Protein AF-A0A523SRE3-F1 (afdb_monomer_lite)

Foldseek 3Di:
DKDWAWADEPPWIWIKIFDADPVRDTAKIWIHTPPLQDFDWIFIDGPHQPPDPDPDGATWTWTQDNVRDIDIDHFPDKDKDKDAAAKWKKFKDQQKDKDKDFPDHPKYWYWAPDDNRDRMTMIHIHGTGMMIMTIHDPMDMDTD

Secondary structure (DSSP, 8-state):
-EEEEEEEETTEEEEEEEEE-TT--EEEEEEEESSTTS-----EEES-GGGS--SS-SSEEEEE-TTS-EEEEE-SEEEEEEE-SEEEEEEE-TT--EEEEESSTT-EEEEES--SS-SEEEEEESSSEEEEEEE-SS--EEE-

Structure (mmCIF, N/CA/C/O backbone):
data_AF-A0A523SRE3-F1
#
_entry.id   AF-A0A523SRE3-F1
#
loop_
_atom_site.group_PDB
_atom_site.id
_atom_site.type_symbol
_atom_site.label_atom_id
_atom_site.label_alt_id
_atom_site.label_comp_id
_atom_site.label_asym_id
_atom_site.label_entity_id
_atom_site.label_seq_id
_atom_site.pdbx_PDB_ins_code
_atom_site.Cartn_x
_atom_site.Cartn_y
_atom_site.Cartn_z
_atom_site.occupancy
_atom_site.B_iso_or_equiv
_atom_site.auth_seq_id
_atom_site.auth_comp_id
_atom_site.auth_asym_id
_atom_site.auth_atom_id
_atom_site.pdbx_PDB_model_num
ATOM 1 N N . MET A 1 1 ? -2.458 8.918 20.712 1.00 70.44 1 MET A N 1
ATOM 2 C CA . MET A 1 1 ? -2.070 7.527 21.073 1.00 70.44 1 MET A CA 1
ATOM 3 C C . MET A 1 1 ? -1.458 6.850 19.848 1.00 70.44 1 MET A C 1
ATOM 5 O O . MET A 1 1 ? -1.836 7.224 18.746 1.00 70.44 1 MET A O 1
ATOM 9 N N . LYS A 1 2 ? -0.519 5.903 19.998 1.00 74.06 2 LYS A N 1
ATOM 10 C CA . LYS A 1 2 ? -0.001 5.109 18.865 1.00 74.06 2 LYS A CA 1
ATOM 11 C C . LYS A 1 2 ? -0.552 3.685 18.935 1.00 74.06 2 LYS A C 1
ATOM 13 O O . LYS A 1 2 ? -0.487 3.086 20.004 1.00 74.06 2 LYS A O 1
ATOM 18 N N . LYS A 1 3 ? -1.067 3.172 17.819 1.00 81.44 3 LYS A N 1
ATOM 19 C CA . LYS A 1 3 ? -1.447 1.768 17.629 1.00 81.44 3 LYS A CA 1
ATOM 20 C C . LYS A 1 3 ? -0.461 1.104 16.674 1.00 81.44 3 LYS A C 1
ATOM 22 O O . LYS A 1 3 ? 0.107 1.769 15.806 1.00 81.44 3 LYS A O 1
ATOM 27 N N . LYS A 1 4 ? -0.236 -0.191 16.871 1.00 85.00 4 LYS A N 1
ATOM 28 C CA . LYS A 1 4 ? 0.613 -1.007 16.008 1.00 85.00 4 LYS A CA 1
ATOM 29 C C . LYS A 1 4 ? -0.034 -2.360 15.771 1.00 85.00 4 LYS A C 1
ATOM 31 O O . LYS A 1 4 ? -0.515 -2.954 16.730 1.00 85.00 4 LYS A O 1
ATOM 36 N N . TRP A 1 5 ? 0.008 -2.840 14.537 1.00 87.50 5 TRP A N 1
ATOM 37 C CA . TRP A 1 5 ? -0.383 -4.204 14.188 1.00 87.50 5 TRP A CA 1
ATOM 38 C C . TRP A 1 5 ? 0.473 -4.722 13.039 1.00 87.50 5 TRP A C 1
ATOM 40 O O . TRP A 1 5 ? 1.195 -3.965 12.391 1.00 87.50 5 TRP A O 1
ATOM 50 N N . HIS A 1 6 ? 0.396 -6.025 12.794 1.00 85.12 6 HIS A N 1
ATOM 51 C CA . HIS A 1 6 ? 1.026 -6.634 11.633 1.00 85.12 6 HIS A CA 1
ATOM 52 C C . HIS A 1 6 ? -0.032 -6.948 10.586 1.00 85.12 6 HIS A C 1
ATOM 54 O O . HIS A 1 6 ? -1.097 -7.469 10.908 1.00 85.12 6 HIS A O 1
ATOM 60 N N . SER A 1 7 ? 0.285 -6.635 9.337 1.00 79.94 7 SER A N 1
ATOM 61 C CA . SER A 1 7 ? -0.471 -7.082 8.170 1.00 79.94 7 SER A CA 1
ATOM 62 C C . SER A 1 7 ? 0.418 -7.964 7.308 1.00 79.94 7 SER A C 1
ATOM 64 O O . SER A 1 7 ? 1.648 -7.858 7.354 1.00 79.94 7 SER A O 1
ATOM 66 N N . VAL A 1 8 ? -0.200 -8.848 6.535 1.00 75.44 8 VAL A N 1
ATOM 67 C CA . VAL A 1 8 ? 0.504 -9.700 5.581 1.00 75.44 8 VAL A CA 1
ATOM 68 C C . VAL A 1 8 ? 0.096 -9.269 4.182 1.00 75.44 8 VAL A C 1
ATOM 70 O O . VAL A 1 8 ? -1.092 -9.146 3.893 1.00 75.44 8 VAL A O 1
ATOM 73 N N . ILE A 1 9 ? 1.091 -9.002 3.338 1.00 73.88 9 ILE A N 1
ATOM 74 C CA . ILE A 1 9 ? 0.891 -8.744 1.914 1.00 73.88 9 ILE A CA 1
ATOM 75 C C . ILE A 1 9 ? 1.637 -9.823 1.153 1.00 73.88 9 ILE A C 1
ATOM 77 O O . ILE A 1 9 ? 2.872 -9.847 1.158 1.00 73.88 9 ILE A O 1
ATOM 81 N N . ASN A 1 10 ? 0.888 -10.721 0.514 1.00 76.19 10 ASN A N 1
ATOM 82 C CA . ASN A 1 10 ? 1.441 -11.944 -0.064 1.00 76.19 10 ASN A CA 1
ATOM 83 C C . ASN A 1 10 ? 2.274 -12.719 0.989 1.00 76.19 10 ASN A C 1
ATOM 85 O O . ASN A 1 10 ? 1.741 -13.117 2.021 1.00 76.19 10 ASN A O 1
ATOM 89 N N . THR A 1 11 ? 3.584 -12.899 0.796 1.00 73.56 11 THR A N 1
ATOM 90 C CA . THR A 1 11 ? 4.470 -13.563 1.770 1.00 73.56 11 THR A CA 1
ATOM 91 C C . THR A 1 11 ? 5.175 -12.598 2.727 1.00 73.56 11 THR A C 1
ATOM 93 O O . THR A 1 11 ? 5.909 -13.037 3.613 1.00 73.56 11 THR A O 1
ATOM 96 N N . GLU A 1 12 ? 5.014 -11.286 2.545 1.00 76.31 12 GLU A N 1
ATOM 97 C CA . GLU A 1 12 ? 5.729 -10.269 3.317 1.00 76.31 12 GLU A CA 1
ATOM 98 C C . GLU A 1 12 ? 4.927 -9.830 4.544 1.00 76.31 12 GLU A C 1
ATOM 100 O O . GLU A 1 12 ? 3.731 -9.543 4.468 1.00 76.31 12 GLU A O 1
ATOM 105 N N . LYS A 1 13 ? 5.608 -9.725 5.690 1.00 80.00 13 LYS A N 1
ATOM 106 C CA . LYS A 1 13 ? 5.037 -9.136 6.907 1.00 80.00 13 LYS A CA 1
ATOM 107 C C . LYS A 1 13 ? 5.337 -7.644 6.960 1.00 80.00 13 LYS A C 1
ATOM 109 O O . LYS A 1 13 ? 6.497 -7.236 6.862 1.00 80.00 13 LYS A O 1
ATOM 114 N N . ILE A 1 14 ? 4.297 -6.856 7.198 1.00 80.25 14 ILE A N 1
ATOM 115 C CA . ILE A 1 14 ? 4.339 -5.397 7.287 1.00 80.25 14 ILE A CA 1
ATOM 116 C C . ILE A 1 14 ? 3.937 -4.977 8.705 1.00 80.25 14 ILE A C 1
ATOM 118 O O . ILE A 1 14 ? 2.874 -5.367 9.185 1.00 80.25 14 ILE A O 1
ATOM 122 N N . GLU A 1 15 ? 4.769 -4.185 9.385 1.00 84.31 15 GLU A N 1
ATOM 123 C CA . GLU A 1 15 ? 4.369 -3.452 10.590 1.00 84.31 15 GLU A CA 1
ATOM 124 C C . GLU A 1 15 ? 3.585 -2.212 10.161 1.00 84.31 15 GLU A C 1
ATOM 126 O O . GLU A 1 15 ? 4.067 -1.376 9.394 1.00 84.31 15 GLU A O 1
ATOM 131 N N . VAL A 1 16 ? 2.376 -2.081 10.685 1.00 80.81 16 VAL A N 1
ATOM 132 C CA . VAL A 1 16 ? 1.535 -0.911 10.495 1.00 80.81 16 VAL A CA 1
ATOM 133 C C . VAL A 1 16 ? 1.562 -0.091 11.769 1.00 80.81 16 VAL A C 1
ATOM 135 O O . VAL A 1 16 ? 1.245 -0.590 12.848 1.00 80.81 16 VAL A O 1
ATOM 138 N N . VAL A 1 17 ? 1.955 1.173 11.654 1.00 81.12 17 VAL A N 1
ATOM 139 C CA . VAL A 1 17 ? 2.001 2.119 12.766 1.00 81.12 17 VAL A CA 1
ATOM 140 C C . VAL A 1 17 ? 0.983 3.210 12.508 1.00 81.12 17 VAL A C 1
ATOM 142 O O . VAL A 1 17 ? 1.129 3.997 11.580 1.00 81.12 17 VAL A O 1
ATOM 145 N N . GLU A 1 18 ? -0.029 3.290 13.359 1.00 78.50 18 GLU A N 1
ATOM 146 C CA . GLU A 1 18 ? -1.077 4.300 13.278 1.00 78.50 18 GLU A CA 1
ATOM 147 C C . GLU A 1 18 ? -0.951 5.283 14.438 1.00 78.50 18 GLU A C 1
ATOM 149 O O . GLU A 1 18 ? -0.763 4.908 15.600 1.00 78.50 18 GLU A O 1
ATOM 154 N N . CYS A 1 19 ? -1.080 6.569 14.133 1.00 77.81 19 CYS A N 1
ATOM 155 C CA . CYS A 1 19 ? -1.153 7.611 15.141 1.00 77.81 19 CYS A CA 1
ATOM 156 C C . CYS A 1 19 ? -2.542 8.226 15.172 1.00 77.81 19 CYS A C 1
ATOM 158 O O . CYS A 1 19 ? -3.056 8.703 14.158 1.00 77.81 19 CYS A O 1
ATOM 160 N N . LEU A 1 20 ? -3.090 8.269 16.381 1.00 76.44 20 LEU A N 1
ATOM 161 C CA . LEU A 1 20 ? -4.403 8.807 16.682 1.00 76.44 20 LEU A CA 1
ATOM 162 C C . LEU A 1 20 ? -4.281 10.103 17.480 1.00 76.44 20 LEU A C 1
ATOM 164 O O . LEU A 1 20 ? -3.412 10.209 18.361 1.00 76.44 20 LEU A O 1
ATOM 168 N N . ASP A 1 21 ? -5.165 11.060 17.208 1.00 75.25 21 ASP A N 1
ATOM 169 C CA . ASP A 1 21 ? -5.295 12.262 18.027 1.00 75.25 21 ASP A CA 1
ATOM 170 C C . ASP A 1 21 ? -6.014 11.980 19.362 1.00 75.25 21 ASP A C 1
ATOM 172 O O . ASP A 1 21 ? -6.279 10.830 19.723 1.00 75.25 21 ASP A O 1
ATOM 176 N N . SER A 1 22 ? -6.273 13.027 20.149 1.00 76.75 22 SER A N 1
ATOM 177 C CA . SER A 1 22 ? -6.954 12.911 21.446 1.00 76.75 22 SER A CA 1
ATOM 178 C C . SER A 1 22 ? -8.410 12.450 21.333 1.00 76.75 22 SER A C 1
ATOM 180 O O . SER A 1 22 ? -8.946 11.923 22.300 1.00 76.75 22 SER A O 1
ATOM 182 N N . GLY A 1 23 ? -9.039 12.627 20.168 1.00 79.50 23 GLY A N 1
ATOM 183 C CA . GLY A 1 23 ? -10.380 12.135 19.857 1.00 79.50 23 GLY A CA 1
ATOM 184 C C . GLY A 1 23 ? -10.383 10.729 19.258 1.00 79.50 23 GLY A C 1
ATOM 185 O O . GLY A 1 23 ? -11.421 10.278 18.788 1.00 79.50 23 GLY A O 1
ATOM 186 N N . SER A 1 24 ? -9.238 10.035 19.255 1.00 73.81 24 SER A N 1
ATOM 187 C CA . SER A 1 24 ? -9.043 8.743 18.586 1.00 73.81 24 SER A CA 1
ATOM 188 C C . SER A 1 24 ? -9.244 8.777 17.064 1.00 73.81 24 SER A C 1
ATOM 190 O O . SER A 1 24 ? -9.438 7.727 16.455 1.00 73.81 24 SER A O 1
ATOM 192 N N . GLN A 1 25 ? -9.156 9.953 16.436 1.00 73.81 25 GLN A N 1
ATOM 193 C CA . GLN A 1 25 ? -9.218 10.085 14.980 1.00 73.81 25 GLN A CA 1
ATOM 194 C C . GLN A 1 25 ? -7.855 9.764 14.362 1.00 73.81 25 GLN A C 1
ATOM 196 O O . GLN A 1 25 ? -6.810 10.101 14.931 1.00 73.81 25 GLN A O 1
ATOM 201 N N . ARG A 1 26 ? -7.861 9.116 13.192 1.00 73.12 26 ARG A N 1
ATOM 202 C CA . ARG A 1 26 ? -6.645 8.760 12.450 1.00 73.12 26 ARG A CA 1
ATOM 203 C C . ARG A 1 26 ? -5.958 10.023 11.943 1.00 73.12 26 ARG A C 1
ATOM 205 O O . ARG A 1 26 ? -6.555 10.822 11.241 1.00 73.12 26 ARG A O 1
ATOM 212 N N . VAL A 1 27 ? -4.683 10.192 12.283 1.00 68.19 27 VAL A N 1
ATOM 213 C CA . VAL A 1 27 ? -3.876 11.336 11.826 1.00 68.19 27 VAL A CA 1
ATOM 214 C C . VAL A 1 27 ? -2.914 10.905 10.728 1.00 68.19 27 VAL A C 1
ATOM 216 O O . VAL A 1 27 ? -2.779 11.590 9.713 1.00 68.19 27 VAL A O 1
ATOM 219 N N . TRP A 1 28 ? -2.243 9.769 10.942 1.00 73.56 28 TRP A N 1
ATOM 220 C CA . TRP A 1 28 ? -1.368 9.149 9.956 1.00 73.56 28 TRP A CA 1
ATOM 221 C C . TRP A 1 28 ? -1.223 7.648 10.175 1.00 73.56 28 TRP A C 1
ATOM 223 O O . TRP A 1 28 ? -1.399 7.150 11.290 1.00 73.56 28 TRP A O 1
ATOM 233 N N . ILE A 1 29 ? -0.846 6.954 9.106 1.00 72.75 29 ILE A N 1
ATOM 234 C CA . ILE A 1 29 ? -0.502 5.534 9.113 1.00 72.75 29 ILE A CA 1
ATOM 235 C C . ILE A 1 29 ? 0.797 5.326 8.339 1.00 72.75 29 ILE A C 1
ATOM 237 O O . ILE A 1 29 ? 0.954 5.919 7.276 1.00 72.75 29 ILE A O 1
ATOM 241 N N . LYS A 1 30 ? 1.736 4.556 8.891 1.00 75.75 30 LYS A N 1
ATOM 242 C CA . LYS A 1 30 ? 3.003 4.175 8.254 1.00 75.75 30 LYS A CA 1
ATOM 243 C C . LYS A 1 30 ? 3.039 2.668 8.106 1.00 75.75 30 LYS A C 1
ATOM 245 O O . LYS A 1 30 ? 2.734 1.956 9.058 1.00 75.75 30 LYS A O 1
ATOM 250 N N . PHE A 1 31 ? 3.481 2.217 6.945 1.00 75.50 31 PHE A N 1
ATOM 251 C CA . PHE A 1 31 ? 3.696 0.808 6.647 1.00 75.50 31 PHE A CA 1
ATOM 252 C C . PHE A 1 31 ? 5.192 0.542 6.530 1.00 75.50 31 PHE A C 1
ATOM 254 O O . PHE A 1 31 ? 5.848 1.142 5.683 1.00 75.50 31 PHE A O 1
ATOM 261 N N . GLU A 1 32 ? 5.741 -0.315 7.386 1.00 73.56 32 GLU A N 1
ATOM 262 C CA . GLU A 1 32 ? 7.155 -0.688 7.384 1.00 73.56 32 GLU A CA 1
ATOM 263 C C . GLU A 1 32 ? 7.327 -2.189 7.139 1.00 73.56 32 GLU A C 1
ATOM 265 O O . GLU A 1 32 ? 6.584 -2.989 7.704 1.00 73.56 32 GLU A O 1
ATOM 270 N N . PRO A 1 33 ? 8.339 -2.610 6.369 1.00 73.31 33 PRO A N 1
ATOM 271 C CA . PRO A 1 33 ? 8.720 -4.013 6.339 1.00 73.31 33 PRO A CA 1
ATOM 272 C C . PRO A 1 33 ? 9.134 -4.498 7.731 1.00 73.31 33 PRO A C 1
ATOM 274 O O . PRO A 1 33 ? 9.940 -3.848 8.402 1.00 73.31 33 PRO A O 1
ATOM 277 N N . VAL A 1 34 ? 8.660 -5.677 8.145 1.00 73.44 34 VAL A N 1
ATOM 278 C CA . VAL A 1 34 ? 9.228 -6.341 9.331 1.00 73.44 34 VAL A CA 1
ATOM 279 C C . VAL A 1 34 ? 10.670 -6.772 9.040 1.00 73.44 34 VAL A C 1
ATOM 281 O O . VAL A 1 34 ? 11.561 -6.576 9.867 1.00 73.44 34 VAL A O 1
ATOM 284 N N . ASP A 1 35 ? 10.920 -7.301 7.839 1.00 73.44 35 ASP A N 1
ATOM 285 C CA . ASP A 1 35 ? 12.264 -7.617 7.356 1.00 73.44 35 ASP A CA 1
ATOM 286 C C . ASP A 1 35 ? 12.910 -6.407 6.662 1.00 73.44 35 ASP A C 1
ATOM 288 O O . ASP A 1 35 ? 12.676 -6.126 5.486 1.00 73.44 35 ASP A O 1
ATOM 292 N N . LYS A 1 36 ? 13.781 -5.706 7.394 1.00 68.94 36 LYS A N 1
ATOM 293 C CA . LYS A 1 36 ? 14.480 -4.503 6.911 1.00 68.94 36 LYS A CA 1
ATOM 294 C C . LYS A 1 36 ? 15.602 -4.783 5.905 1.00 68.94 36 LYS A C 1
ATOM 296 O O . LYS A 1 36 ? 16.233 -3.838 5.437 1.00 68.94 36 LYS A O 1
ATOM 301 N N . SER A 1 37 ? 15.877 -6.049 5.583 1.00 65.81 37 SER A N 1
ATOM 302 C CA . SER A 1 37 ? 16.874 -6.418 4.571 1.00 65.81 37 SER A CA 1
ATOM 3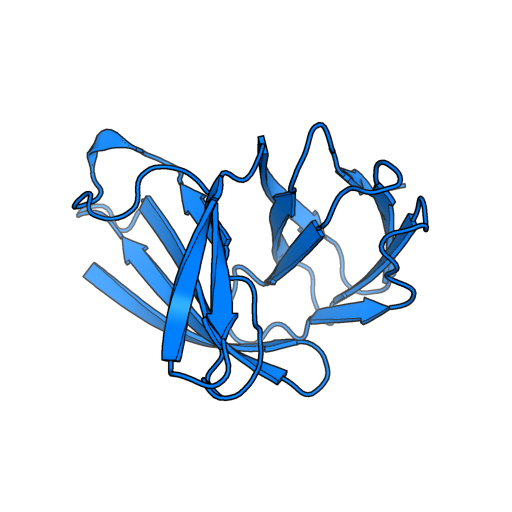03 C C . SER A 1 37 ? 16.352 -6.285 3.135 1.00 65.81 37 SER A C 1
ATOM 305 O O . SER A 1 37 ? 17.146 -6.226 2.191 1.00 65.81 37 SER A O 1
ATOM 307 N N . LYS A 1 38 ? 15.027 -6.197 2.958 1.00 56.62 38 LYS A N 1
ATOM 308 C CA . LYS A 1 38 ? 14.376 -6.045 1.655 1.00 56.62 38 LYS A CA 1
ATOM 309 C C . LYS A 1 38 ? 14.110 -4.579 1.339 1.00 56.62 38 LYS A C 1
ATOM 311 O O . LYS A 1 38 ? 13.769 -3.778 2.208 1.00 56.62 38 LYS A O 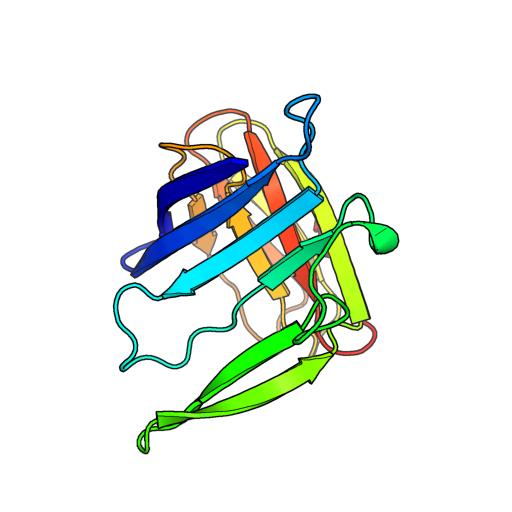1
ATOM 316 N N . VAL A 1 39 ? 14.231 -4.236 0.056 1.00 52.59 39 VAL A N 1
ATOM 317 C CA . VAL A 1 39 ? 13.762 -2.944 -0.448 1.00 52.59 39 VAL A CA 1
ATOM 318 C C . VAL A 1 39 ? 12.246 -2.961 -0.341 1.00 52.59 39 VAL A C 1
ATOM 320 O O . VAL A 1 39 ? 11.583 -3.666 -1.096 1.00 52.59 39 VAL A O 1
ATOM 323 N N . MET A 1 40 ? 11.703 -2.205 0.602 1.00 55.75 40 MET A N 1
ATOM 324 C CA . MET A 1 40 ? 10.265 -2.055 0.739 1.00 55.75 40 MET A CA 1
ATOM 325 C C . MET A 1 40 ? 9.917 -0.593 0.882 1.00 55.75 40 MET A C 1
ATOM 327 O O . MET A 1 40 ? 10.543 0.138 1.647 1.00 55.75 40 MET A O 1
ATOM 331 N N . GLU A 1 41 ? 8.927 -0.194 0.099 1.00 55.25 41 GLU A N 1
ATOM 332 C CA . GLU A 1 41 ? 8.528 1.186 -0.036 1.00 55.25 41 GLU A CA 1
ATOM 333 C C . GLU A 1 41 ? 7.490 1.505 1.043 1.00 55.25 41 GLU A C 1
ATOM 335 O O . GLU A 1 41 ? 6.382 0.976 1.060 1.00 55.25 41 GLU A O 1
ATOM 340 N N . VAL A 1 42 ? 7.888 2.336 2.002 1.00 56.59 42 VAL A N 1
ATOM 341 C CA . VAL A 1 42 ? 6.998 2.825 3.059 1.00 56.59 42 VAL A CA 1
ATOM 342 C C . VAL A 1 42 ? 5.947 3.738 2.437 1.00 56.59 42 VAL A C 1
ATOM 344 O O . VAL A 1 42 ? 6.291 4.546 1.585 1.00 56.59 42 VAL A O 1
ATOM 347 N N . CYS A 1 43 ? 4.691 3.661 2.878 1.00 60.94 43 CYS A N 1
ATOM 348 C CA . CYS A 1 43 ? 3.659 4.643 2.544 1.00 60.94 43 CYS A CA 1
ATOM 349 C C . CYS A 1 43 ? 3.176 5.346 3.816 1.00 60.94 43 CYS A C 1
ATOM 351 O O . CYS A 1 43 ? 2.994 4.702 4.849 1.00 60.94 43 CYS A O 1
ATOM 353 N N . ASN A 1 44 ? 2.979 6.667 3.731 1.00 58.75 44 ASN A N 1
ATOM 354 C CA . ASN A 1 44 ? 2.312 7.447 4.768 1.00 58.75 44 ASN A CA 1
ATOM 355 C C . ASN A 1 44 ? 1.030 8.054 4.207 1.00 58.75 44 ASN A C 1
ATOM 357 O O . ASN A 1 44 ? 1.108 8.827 3.253 1.00 58.75 44 ASN A O 1
ATOM 361 N N . ILE A 1 45 ? -0.123 7.756 4.799 1.00 62.25 45 ILE A N 1
ATOM 362 C CA . ILE A 1 45 ? -1.404 8.375 4.421 1.00 62.25 45 ILE A CA 1
ATOM 363 C C . ILE A 1 45 ? -1.780 9.336 5.543 1.00 62.25 45 ILE A C 1
ATOM 365 O O . ILE A 1 45 ? -1.781 8.945 6.710 1.00 62.25 45 ILE A O 1
ATOM 369 N N . LEU A 1 46 ? -2.003 10.604 5.197 1.00 58.19 46 LEU A N 1
ATOM 370 C CA . LEU A 1 46 ? -2.307 11.681 6.137 1.00 58.19 46 LEU A CA 1
ATOM 371 C C . LEU A 1 46 ? -3.773 12.073 5.997 1.00 58.19 46 LEU A C 1
ATOM 373 O O . LEU A 1 46 ? -4.208 12.334 4.880 1.00 58.19 46 LEU A O 1
ATOM 377 N N . ASP A 1 47 ? -4.472 12.199 7.122 1.00 53.81 47 ASP A N 1
ATOM 378 C CA . ASP A 1 47 ? -5.794 12.841 7.155 1.00 53.81 47 ASP A CA 1
ATOM 379 C C . ASP A 1 47 ? -5.687 14.298 7.659 1.00 53.81 47 ASP A C 1
ATOM 381 O O . ASP A 1 47 ? -6.408 15.184 7.209 1.00 53.81 47 ASP A O 1
ATOM 385 N N . GLN A 1 48 ? -4.707 14.611 8.531 1.00 50.72 48 GLN A N 1
ATOM 386 C CA . GLN A 1 48 ? -4.462 15.983 9.023 1.00 50.72 48 GLN A CA 1
ATOM 387 C C . GLN A 1 48 ? -2.955 16.325 9.122 1.00 50.72 48 GLN A C 1
ATOM 389 O O . GLN A 1 48 ? -2.277 15.888 10.057 1.00 50.72 48 GLN A O 1
ATOM 394 N N . PRO A 1 49 ? -2.400 17.155 8.210 1.00 44.25 49 PRO A N 1
ATOM 395 C CA . PRO A 1 49 ? -0.963 17.458 8.151 1.00 44.25 49 PRO A CA 1
ATOM 396 C C . PRO A 1 49 ? -0.412 18.171 9.399 1.00 44.25 49 PRO A C 1
ATOM 398 O O . PRO A 1 49 ? 0.745 18.006 9.769 1.00 44.25 49 PRO A O 1
ATOM 401 N N . ASN A 1 50 ? -1.222 18.983 10.073 1.00 49.78 50 ASN A N 1
ATOM 402 C CA . ASN A 1 50 ? -0.790 19.881 11.150 1.00 49.78 50 ASN A CA 1
ATOM 403 C C . ASN A 1 50 ? -0.533 19.200 12.509 1.00 49.78 50 ASN A C 1
ATOM 405 O O . ASN A 1 50 ? 0.096 19.815 13.367 1.00 49.78 50 ASN A O 1
ATOM 409 N N . LYS A 1 51 ? -0.976 17.953 12.712 1.00 47.06 51 LYS A N 1
ATOM 410 C CA . LYS A 1 51 ? -0.881 17.232 13.999 1.00 47.06 51 LYS A CA 1
ATOM 411 C C . LYS A 1 51 ? 0.279 16.228 14.084 1.00 47.06 51 LYS A C 1
ATOM 413 O O . LYS A 1 51 ? 0.454 15.578 15.114 1.00 47.06 51 LYS A O 1
ATOM 418 N N . VAL A 1 52 ? 1.083 16.082 13.030 1.00 45.28 52 VAL A N 1
ATOM 419 C CA . VAL A 1 52 ? 2.179 15.097 12.977 1.00 45.28 52 VAL A CA 1
ATOM 420 C C . VAL A 1 52 ? 3.511 15.753 13.312 1.00 45.28 52 VAL A C 1
ATOM 422 O O . VAL A 1 52 ? 3.859 16.784 12.749 1.00 45.28 52 VAL A O 1
ATOM 425 N N . CYS A 1 53 ? 4.287 15.149 14.216 1.00 42.41 53 CYS A N 1
ATOM 426 C CA . CYS A 1 53 ? 5.647 15.596 14.502 1.00 42.41 53 CYS A CA 1
ATOM 427 C C . CYS A 1 53 ? 6.523 15.329 13.274 1.00 42.41 53 CYS A C 1
ATOM 429 O O . CYS A 1 53 ? 6.817 14.191 12.900 1.00 42.41 53 CYS A O 1
ATOM 431 N N . TRP A 1 54 ? 6.854 16.408 12.585 1.00 44.28 54 TRP A N 1
ATOM 432 C CA . TRP A 1 54 ? 7.377 16.354 11.244 1.00 44.28 54 TRP A CA 1
ATOM 433 C C . TRP A 1 54 ? 8.885 16.110 11.224 1.00 44.28 54 TRP A C 1
ATOM 435 O O . TRP A 1 54 ? 9.678 17.040 11.357 1.00 44.28 54 TRP A O 1
ATOM 445 N N . LYS A 1 55 ? 9.277 14.869 10.945 1.00 39.69 55 LYS A N 1
ATOM 446 C CA . LYS A 1 55 ? 10.573 14.597 10.307 1.00 39.69 55 LYS A CA 1
ATOM 447 C C . LYS A 1 55 ? 10.428 14.085 8.866 1.00 39.69 55 LYS A C 1
ATOM 449 O O . LYS A 1 55 ? 11.394 14.118 8.118 1.00 39.69 55 LYS A O 1
ATOM 454 N N . TYR A 1 56 ? 9.210 13.722 8.446 1.00 43.84 56 TYR A N 1
ATOM 455 C CA . TYR A 1 56 ? 8.914 13.183 7.116 1.00 43.84 56 TYR A CA 1
ATOM 456 C C . TYR A 1 56 ? 7.555 13.702 6.623 1.00 43.84 56 TYR A C 1
ATOM 458 O O . TYR A 1 56 ? 6.506 13.157 6.953 1.00 43.84 56 TYR A O 1
ATOM 466 N N . LYS A 1 57 ? 7.564 14.842 5.924 1.00 41.00 57 LYS A N 1
ATOM 467 C CA . LYS A 1 57 ? 6.351 15.561 5.508 1.00 41.00 57 LYS A CA 1
ATOM 468 C C . LYS A 1 57 ? 5.925 15.128 4.101 1.00 41.00 57 LYS A C 1
ATOM 470 O O . LYS A 1 57 ? 6.693 15.339 3.168 1.00 41.00 57 LYS A O 1
ATOM 475 N N . ASN A 1 58 ? 4.686 14.662 3.945 1.00 54.81 58 ASN A N 1
ATOM 476 C CA . ASN A 1 58 ? 4.043 14.165 2.715 1.00 54.81 58 ASN A CA 1
ATOM 477 C C . ASN A 1 58 ? 4.302 12.678 2.451 1.00 54.81 58 ASN A C 1
ATOM 479 O O . ASN A 1 58 ? 5.400 12.178 2.707 1.00 54.81 58 ASN A O 1
ATOM 483 N N . SER A 1 59 ? 3.274 11.982 1.954 1.00 61.78 59 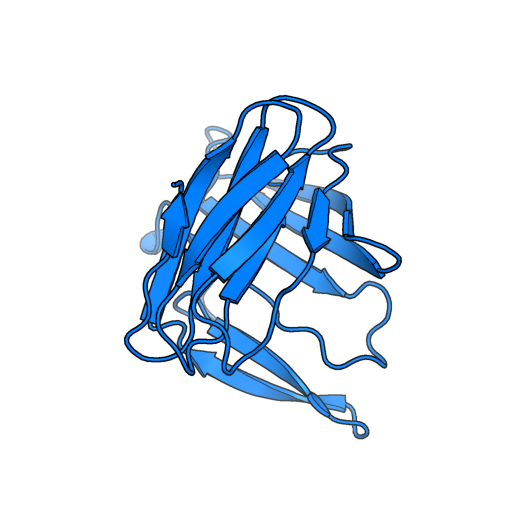SER A N 1
ATOM 484 C CA . SER A 1 59 ? 3.375 10.617 1.441 1.00 61.78 59 SER A CA 1
ATOM 485 C C . SER A 1 59 ? 4.636 10.508 0.593 1.00 61.78 59 SER A C 1
ATOM 487 O O . SER A 1 59 ? 4.898 11.347 -0.269 1.00 61.78 59 SER A O 1
ATOM 489 N N . HIS A 1 60 ? 5.478 9.545 0.914 1.00 65.75 60 HIS A N 1
ATOM 490 C CA . HIS A 1 60 ? 6.775 9.348 0.295 1.00 65.75 60 HIS A CA 1
ATOM 491 C C . HIS A 1 60 ? 7.039 7.865 0.275 1.00 65.75 60 HIS A C 1
ATOM 493 O O . HIS A 1 60 ? 6.500 7.145 1.102 1.00 65.75 60 HIS A O 1
ATOM 499 N N . PHE A 1 61 ? 7.896 7.472 -0.641 1.00 69.62 61 PHE A N 1
ATOM 500 C CA . PHE A 1 61 ? 8.466 6.156 -0.738 1.00 69.62 61 PHE A CA 1
ATOM 501 C C . PHE A 1 61 ? 9.827 6.198 -0.044 1.00 69.62 61 PHE A C 1
ATOM 503 O O . PHE A 1 61 ? 10.606 7.136 -0.241 1.00 69.62 61 PHE A O 1
ATOM 510 N N . GLU A 1 62 ? 10.113 5.191 0.770 1.00 71.19 62 GLU A N 1
ATOM 511 C CA . GLU A 1 62 ? 11.431 4.970 1.365 1.00 71.19 62 GLU A CA 1
ATOM 512 C C . GLU A 1 62 ? 12.035 3.716 0.743 1.00 71.19 62 GLU A C 1
ATOM 514 O O . GLU A 1 62 ? 11.407 2.671 0.747 1.00 71.19 62 GLU A O 1
ATOM 519 N N . THR A 1 63 ? 13.249 3.790 0.210 1.00 69.00 63 THR A N 1
ATOM 520 C CA . THR A 1 63 ? 13.995 2.596 -0.210 1.00 69.00 63 THR A CA 1
ATOM 521 C C . THR A 1 63 ? 15.225 2.458 0.665 1.00 69.00 63 THR A C 1
ATOM 523 O O . THR A 1 63 ? 16.033 3.388 0.723 1.00 69.00 63 THR A O 1
ATOM 526 N N . ILE A 1 64 ? 15.383 1.305 1.309 1.00 66.50 64 ILE A N 1
ATOM 527 C CA . ILE A 1 64 ? 16.562 0.976 2.112 1.00 66.50 64 ILE A CA 1
ATOM 528 C C . ILE A 1 64 ? 17.508 0.163 1.232 1.00 66.50 64 ILE A C 1
ATOM 530 O O . ILE A 1 64 ? 17.133 -0.879 0.697 1.00 66.50 64 ILE A O 1
ATOM 534 N N . ASN A 1 65 ? 18.727 0.658 1.026 1.00 68.00 65 ASN A N 1
ATOM 535 C CA . ASN A 1 65 ? 19.736 -0.093 0.284 1.00 68.00 65 ASN A CA 1
ATOM 536 C C . ASN A 1 65 ? 20.443 -1.133 1.178 1.00 68.00 65 ASN A C 1
ATOM 538 O O . ASN A 1 65 ? 20.282 -1.143 2.397 1.00 68.00 65 ASN A O 1
ATOM 542 N N . ARG A 1 66 ? 21.286 -1.991 0.585 1.00 65.31 66 ARG A N 1
ATOM 543 C CA . ARG A 1 66 ? 22.019 -3.053 1.309 1.00 65.31 66 ARG A CA 1
ATOM 544 C C . ARG A 1 66 ? 22.949 -2.543 2.422 1.00 65.31 66 ARG A C 1
ATOM 546 O O . ARG A 1 66 ? 23.357 -3.334 3.261 1.00 65.31 66 ARG A O 1
ATOM 553 N N . GLN A 1 67 ? 23.296 -1.253 2.434 1.00 71.81 67 GLN A N 1
ATOM 554 C CA . GLN A 1 67 ? 24.097 -0.624 3.491 1.00 71.81 67 GLN A CA 1
ATOM 555 C C . GLN A 1 67 ? 23.240 0.019 4.598 1.00 71.81 67 GLN A C 1
ATOM 557 O O . GLN A 1 67 ? 23.773 0.725 5.449 1.00 71.81 67 GLN A O 1
ATOM 562 N N . GLY A 1 68 ? 21.917 -0.173 4.575 1.00 65.19 68 GLY A N 1
ATOM 563 C CA . GLY A 1 68 ? 20.994 0.419 5.545 1.00 65.19 68 GLY A CA 1
ATOM 564 C C . GLY A 1 68 ? 20.7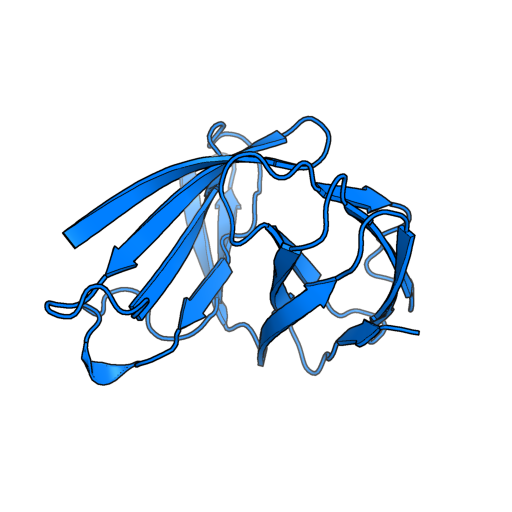35 1.913 5.330 1.00 65.19 68 GLY A C 1
ATOM 565 O O . GLY A 1 68 ? 20.142 2.558 6.193 1.00 65.19 68 GLY A O 1
ATOM 566 N N . LYS A 1 69 ? 21.164 2.492 4.199 1.00 70.38 69 LYS A N 1
ATOM 567 C CA . LYS A 1 69 ? 20.884 3.893 3.872 1.00 70.38 69 LYS A CA 1
ATOM 568 C C . LYS A 1 69 ? 19.489 4.010 3.266 1.00 70.38 69 LYS A C 1
ATOM 570 O O . LYS A 1 69 ? 19.226 3.476 2.185 1.00 70.38 69 LYS A O 1
ATOM 575 N N . SER A 1 70 ? 18.635 4.767 3.944 1.00 67.31 70 SER A N 1
ATOM 576 C CA . SER A 1 70 ? 17.318 5.157 3.450 1.00 67.31 70 SER A CA 1
ATOM 577 C C . SER A 1 70 ? 17.421 6.277 2.417 1.00 67.31 70 SER A C 1
ATOM 579 O O . SER A 1 70 ? 18.049 7.309 2.665 1.00 67.31 70 SER A O 1
ATOM 581 N N . ASN A 1 71 ? 16.765 6.096 1.273 1.00 71.00 71 ASN A N 1
ATOM 582 C CA . ASN A 1 71 ? 16.493 7.160 0.311 1.00 71.00 71 ASN A CA 1
ATOM 583 C C . ASN A 1 71 ? 14.992 7.429 0.286 1.00 71.00 71 ASN A C 1
ATOM 585 O O . ASN A 1 71 ? 14.203 6.493 0.171 1.00 71.00 71 ASN A O 1
ATOM 589 N N . TYR A 1 72 ? 14.618 8.703 0.368 1.00 71.56 72 TYR A N 1
ATOM 590 C CA . TYR A 1 72 ? 13.228 9.142 0.387 1.00 71.56 72 TYR A CA 1
ATOM 591 C C . TYR A 1 72 ? 12.899 9.876 -0.906 1.00 71.56 72 TYR A C 1
ATOM 593 O O . TYR A 1 72 ? 13.666 10.738 -1.339 1.00 71.56 72 TYR A O 1
ATOM 601 N N . TYR A 1 73 ? 11.742 9.588 -1.493 1.00 71.00 73 TYR A N 1
ATOM 602 C CA . TYR A 1 73 ? 11.202 10.375 -2.597 1.00 71.00 73 TYR A CA 1
ATOM 603 C C . TYR A 1 73 ? 9.695 10.564 -2.441 1.00 71.00 73 TYR A C 1
ATOM 605 O O . TYR A 1 73 ? 8.988 9.694 -1.944 1.00 71.00 73 TYR A O 1
ATOM 613 N N . LYS A 1 74 ? 9.196 11.742 -2.817 1.00 72.06 74 LYS A N 1
ATOM 614 C CA . LYS A 1 74 ? 7.800 12.131 -2.590 1.00 72.06 74 LYS A CA 1
ATOM 615 C C . LYS A 1 74 ? 6.853 11.281 -3.450 1.00 72.06 74 LYS A C 1
ATOM 617 O O . LYS A 1 74 ? 7.114 11.075 -4.634 1.00 72.06 74 LYS A O 1
ATOM 622 N N . ALA A 1 75 ? 5.750 10.828 -2.864 1.00 75.06 75 ALA A N 1
ATOM 623 C CA . ALA A 1 75 ? 4.614 10.308 -3.608 1.00 75.06 75 ALA A CA 1
ATOM 624 C C . ALA A 1 75 ? 3.862 11.480 -4.239 1.00 75.06 75 ALA A C 1
ATOM 626 O O . ALA A 1 75 ? 3.677 12.530 -3.618 1.00 75.06 75 ALA A O 1
ATOM 627 N N . SER A 1 76 ? 3.425 11.313 -5.475 1.00 76.88 76 SER A N 1
ATOM 628 C CA . SER A 1 76 ? 2.689 12.370 -6.165 1.00 76.88 76 SER A CA 1
ATOM 629 C C . SER A 1 76 ? 1.206 12.335 -5.847 1.00 76.88 76 SER A C 1
ATOM 631 O O . SER A 1 76 ? 0.563 13.379 -5.865 1.00 76.88 76 SER A O 1
ATOM 633 N N . SER A 1 77 ? 0.673 11.155 -5.531 1.00 77.19 77 SER A N 1
ATOM 634 C CA . SER A 1 77 ? -0.671 10.987 -4.992 1.00 77.19 77 SER A CA 1
ATOM 635 C C . SER A 1 77 ? -0.678 9.896 -3.921 1.00 77.19 77 SER A C 1
ATOM 637 O O . SER A 1 77 ? 0.163 8.993 -3.921 1.00 77.19 77 SER A O 1
ATOM 639 N N . ALA A 1 78 ? -1.597 10.016 -2.970 1.00 77.50 78 ALA A N 1
ATOM 640 C CA . ALA A 1 78 ? -1.863 9.022 -1.941 1.00 77.50 78 ALA A CA 1
ATOM 641 C C . ALA A 1 78 ? -3.299 9.189 -1.447 1.00 77.50 78 ALA A C 1
ATOM 643 O O . ALA A 1 78 ? -3.857 10.285 -1.531 1.00 77.50 78 ALA A O 1
ATOM 644 N N . GLY A 1 79 ? -3.882 8.117 -0.932 1.00 76.69 79 GLY A N 1
ATOM 645 C CA . GLY A 1 79 ? -5.255 8.132 -0.455 1.00 76.69 79 GLY A CA 1
ATOM 646 C C . GLY A 1 79 ? -5.694 6.767 0.039 1.00 76.69 79 GLY A C 1
ATOM 647 O O . GLY A 1 79 ? -4.871 5.907 0.358 1.00 76.69 79 GLY A O 1
ATOM 648 N N . SER A 1 80 ? -7.004 6.577 0.092 1.00 81.56 80 SER A N 1
ATOM 649 C CA . SER A 1 80 ? -7.621 5.304 0.426 1.00 81.56 80 SER A CA 1
ATOM 650 C C . SER A 1 80 ? -8.860 5.074 -0.419 1.00 81.56 80 SER A C 1
ATOM 652 O O . SER A 1 80 ? -9.527 6.030 -0.810 1.00 81.56 80 SER A O 1
ATOM 654 N N . LEU A 1 81 ? -9.176 3.811 -0.672 1.00 83.31 81 LEU A N 1
ATOM 655 C CA . LEU A 1 81 ? -10.365 3.405 -1.410 1.00 83.31 81 LEU A CA 1
ATOM 656 C C . LEU A 1 81 ? -11.021 2.187 -0.736 1.00 83.31 81 LEU A C 1
ATOM 658 O O . LEU A 1 81 ? -10.297 1.335 -0.209 1.00 83.31 81 LEU A O 1
ATOM 662 N N . PRO A 1 82 ? -12.362 2.117 -0.703 1.00 88.62 82 PRO A N 1
ATOM 663 C CA . PRO A 1 82 ? -13.072 0.958 -0.179 1.00 88.62 82 PRO A CA 1
ATOM 664 C C . PRO A 1 82 ? -13.056 -0.170 -1.217 1.00 88.62 82 PRO A C 1
ATOM 666 O O . PRO A 1 82 ? -13.287 0.085 -2.399 1.00 88.62 82 PRO A O 1
ATOM 669 N N . LEU A 1 83 ? -12.795 -1.399 -0.774 1.00 91.19 83 LEU A N 1
ATOM 670 C CA . LEU A 1 83 ? -12.874 -2.614 -1.585 1.00 91.19 83 LEU A CA 1
ATOM 671 C C . LEU A 1 83 ? -13.808 -3.628 -0.930 1.00 91.19 83 LEU A C 1
ATOM 673 O O . LEU A 1 83 ? -13.772 -3.815 0.287 1.00 91.19 83 LEU A O 1
ATOM 677 N N . GLU A 1 84 ? -14.603 -4.307 -1.751 1.00 94.94 84 GLU A N 1
ATOM 678 C CA . GLU A 1 84 ? -15.361 -5.490 -1.343 1.00 94.94 84 GLU A CA 1
ATOM 679 C C . GLU A 1 84 ? -14.456 -6.727 -1.287 1.00 94.94 84 GLU A C 1
ATOM 681 O O . GLU A 1 84 ? -13.373 -6.747 -1.875 1.00 94.94 84 GLU A O 1
ATOM 686 N N . ALA A 1 85 ? -14.913 -7.779 -0.602 1.00 96.06 85 ALA A N 1
ATOM 687 C CA . ALA A 1 85 ? -14.224 -9.069 -0.609 1.00 96.06 85 ALA A CA 1
ATOM 688 C C . ALA A 1 85 ? -14.117 -9.640 -2.033 1.00 96.06 85 ALA A C 1
ATOM 690 O O . ALA A 1 85 ? -15.080 -9.606 -2.801 1.00 96.06 85 ALA A O 1
ATOM 691 N N . GLY A 1 86 ? -12.970 -10.235 -2.353 1.00 96.62 86 GLY A N 1
ATOM 692 C CA . GLY A 1 86 ? -12.690 -10.811 -3.664 1.00 96.62 86 GLY A CA 1
ATOM 693 C C . GLY A 1 86 ? -11.653 -10.012 -4.444 1.00 96.62 86 GLY A C 1
ATOM 694 O O . GLY A 1 86 ? -10.747 -9.418 -3.863 1.00 96.62 86 GLY A O 1
ATOM 695 N N . VAL A 1 87 ? -11.757 -10.062 -5.772 1.00 97.00 87 VAL A N 1
ATOM 696 C CA . VAL A 1 87 ? -10.776 -9.482 -6.698 1.00 97.00 87 VAL A CA 1
ATOM 697 C C . VAL A 1 87 ? -11.286 -8.147 -7.225 1.00 97.00 87 VAL A C 1
ATOM 699 O O . VAL A 1 87 ? -12.390 -8.068 -7.757 1.00 97.00 87 VAL A O 1
ATOM 702 N N . THR A 1 88 ? -10.458 -7.112 -7.127 1.00 97.19 88 THR A N 1
ATOM 703 C CA . THR A 1 88 ? -10.670 -5.810 -7.767 1.00 97.19 88 THR A CA 1
ATOM 704 C C . THR A 1 88 ? -9.538 -5.524 -8.744 1.00 97.19 88 THR A C 1
ATOM 706 O O . THR A 1 88 ? -8.362 -5.636 -8.394 1.00 97.19 88 THR A O 1
ATOM 709 N N . ILE A 1 89 ? -9.881 -5.116 -9.965 1.00 96.50 89 ILE A N 1
ATOM 710 C CA . ILE A 1 89 ? -8.902 -4.702 -10.972 1.00 96.50 89 ILE A CA 1
ATOM 711 C C . ILE A 1 89 ? -8.640 -3.205 -10.811 1.00 96.50 89 ILE A C 1
ATOM 713 O O . ILE A 1 89 ? -9.566 -2.401 -10.738 1.00 96.50 89 ILE A O 1
ATOM 717 N N . ILE A 1 90 ? -7.367 -2.823 -10.777 1.00 94.94 90 ILE A N 1
ATOM 718 C CA . ILE A 1 90 ? -6.929 -1.436 -10.647 1.00 94.94 90 ILE A CA 1
ATOM 719 C C . ILE A 1 90 ? -6.221 -1.003 -11.926 1.00 94.94 90 ILE A C 1
ATOM 721 O O . ILE A 1 90 ? -5.213 -1.595 -12.308 1.00 94.94 90 ILE A O 1
ATOM 725 N N . SER A 1 91 ? -6.704 0.073 -12.551 1.00 94.00 91 SER A N 1
ATOM 726 C CA . SER A 1 91 ? -5.963 0.821 -13.575 1.00 94.00 91 SER A CA 1
ATOM 727 C C . SER A 1 91 ? -4.904 1.713 -12.935 1.00 94.00 91 SER A C 1
ATOM 729 O O . SER A 1 91 ? -5.170 2.348 -11.915 1.00 94.00 91 SER A O 1
ATOM 731 N N . LYS A 1 92 ? -3.737 1.839 -13.572 1.00 92.00 92 LYS A N 1
ATOM 732 C CA . LYS A 1 92 ? -2.675 2.788 -13.215 1.00 92.00 92 LYS A CA 1
ATOM 733 C C . LYS A 1 92 ? -1.986 3.361 -14.453 1.00 92.00 92 LYS A C 1
ATOM 735 O O . LYS A 1 92 ? -1.947 2.743 -15.512 1.00 92.00 92 LYS A O 1
ATOM 740 N N . ASN A 1 93 ? -1.323 4.501 -14.296 1.00 90.31 93 ASN A N 1
ATOM 741 C CA . ASN A 1 93 ? -0.457 5.023 -15.354 1.00 90.31 93 ASN A CA 1
ATOM 742 C C . ASN A 1 93 ? 0.780 4.112 -15.539 1.00 90.31 93 ASN A C 1
ATOM 744 O O . ASN A 1 93 ? 1.402 3.655 -14.570 1.00 90.31 93 ASN A O 1
ATOM 748 N N . ILE A 1 94 ? 1.172 3.873 -16.793 1.00 90.44 94 ILE A N 1
ATOM 749 C CA . ILE A 1 94 ? 2.411 3.154 -17.129 1.00 90.44 94 ILE A CA 1
ATOM 750 C C . ILE A 1 94 ? 3.612 3.922 -16.559 1.00 90.44 94 ILE A C 1
ATOM 752 O O . ILE A 1 94 ? 3.683 5.145 -16.648 1.00 90.44 94 ILE A O 1
ATOM 756 N N . GLY A 1 95 ? 4.558 3.207 -15.948 1.00 87.12 95 GLY A N 1
ATOM 757 C CA . GLY A 1 95 ? 5.743 3.800 -15.323 1.00 87.12 95 GLY A CA 1
ATOM 758 C C . GLY A 1 95 ? 5.512 4.357 -13.915 1.00 87.12 95 GLY A C 1
ATOM 759 O O . GLY A 1 95 ? 6.480 4.671 -13.223 1.00 87.12 95 GLY A O 1
ATOM 760 N N . SER A 1 96 ? 4.265 4.437 -13.444 1.00 87.06 96 SER A N 1
ATOM 761 C CA . SER A 1 96 ? 3.980 4.786 -12.053 1.00 87.06 96 SER A CA 1
ATOM 762 C C . SER A 1 96 ? 4.167 3.581 -11.148 1.00 87.06 96 SER A C 1
ATOM 764 O O . SER A 1 96 ? 3.578 2.520 -11.391 1.00 87.06 96 SER A O 1
ATOM 766 N N . LYS A 1 97 ? 4.958 3.761 -10.085 1.00 85.38 97 LYS A N 1
ATOM 767 C CA . LYS A 1 97 ? 4.974 2.824 -8.969 1.00 85.38 97 LYS A CA 1
ATOM 768 C C . LYS A 1 97 ? 3.757 3.046 -8.100 1.00 85.38 97 LYS A C 1
ATOM 770 O O . LYS A 1 97 ? 3.433 4.191 -7.792 1.00 85.38 97 LYS A O 1
ATOM 775 N N . VAL A 1 98 ? 3.122 1.958 -7.702 1.00 84.44 98 VAL A N 1
ATOM 776 C CA . VAL A 1 98 ? 1.965 1.963 -6.816 1.00 84.44 98 VAL A CA 1
ATOM 777 C C . VAL A 1 98 ? 2.267 1.016 -5.676 1.00 84.44 98 VAL A C 1
ATOM 779 O O . VAL A 1 98 ? 2.760 -0.087 -5.904 1.00 84.44 98 VAL A O 1
ATOM 782 N N . ILE A 1 99 ? 1.942 1.440 -4.465 1.00 82.00 99 ILE A N 1
ATOM 783 C CA . ILE A 1 99 ? 1.915 0.549 -3.316 1.00 82.00 99 ILE A CA 1
ATOM 784 C C . ILE A 1 99 ? 0.542 0.637 -2.691 1.00 82.00 99 ILE A C 1
ATOM 786 O O . ILE A 1 99 ? -0.029 1.727 -2.601 1.00 82.00 99 ILE A O 1
ATOM 790 N N . VAL A 1 100 ? 0.046 -0.510 -2.249 1.00 84.81 100 VAL A N 1
ATOM 791 C CA . VAL A 1 100 ? -1.243 -0.660 -1.589 1.00 84.81 100 VAL A CA 1
ATOM 792 C C . VAL A 1 100 ? -1.075 -1.457 -0.305 1.00 84.81 100 VAL A C 1
ATOM 794 O O . VAL A 1 100 ? -0.228 -2.346 -0.236 1.00 84.81 100 VAL A O 1
ATOM 797 N N . PHE A 1 101 ? -1.863 -1.123 0.712 1.00 85.25 101 PHE A N 1
ATOM 798 C CA . PHE A 1 101 ? -1.818 -1.777 2.017 1.00 85.25 101 PHE A CA 1
ATOM 799 C C . PHE A 1 101 ? -3.205 -1.798 2.666 1.00 85.25 101 PHE A C 1
ATOM 801 O O . PHE A 1 101 ? -3.958 -0.831 2.510 1.00 85.25 101 PHE A O 1
ATOM 808 N N . PRO A 1 102 ? -3.548 -2.838 3.442 1.00 85.12 102 PRO A N 1
ATOM 809 C CA . PRO A 1 102 ? -4.776 -2.823 4.223 1.00 85.12 102 PRO A CA 1
ATOM 810 C C . PRO A 1 102 ? -4.695 -1.771 5.338 1.00 85.12 102 PRO A C 1
ATOM 812 O O . PRO A 1 102 ? -3.673 -1.641 6.014 1.00 85.12 102 PRO A O 1
ATOM 815 N N . LEU A 1 103 ? -5.775 -1.012 5.549 1.00 81.12 103 LEU A N 1
ATOM 816 C CA . LEU A 1 103 ? -5.857 -0.029 6.642 1.00 81.12 103 LEU A CA 1
ATOM 817 C C . LEU A 1 103 ? -6.390 -0.612 7.954 1.00 81.12 103 LEU A C 1
ATOM 819 O O . LEU A 1 103 ? -6.459 0.105 8.957 1.00 81.12 103 LEU A O 1
ATOM 823 N N . GLU A 1 104 ? -6.802 -1.873 7.929 1.00 82.81 104 GLU A N 1
ATOM 824 C CA . GLU A 1 104 ? -7.470 -2.563 9.023 1.00 82.81 104 GLU A CA 1
ATOM 825 C C . GLU A 1 104 ? -6.663 -3.790 9.452 1.00 82.81 104 GLU A C 1
ATOM 827 O O . GLU A 1 104 ? -5.940 -4.405 8.665 1.00 82.81 104 GLU A O 1
ATOM 832 N N . GLU A 1 105 ? -6.769 -4.137 10.731 1.00 81.94 105 GLU A N 1
ATOM 833 C CA . GLU A 1 105 ? -6.081 -5.290 11.300 1.00 81.94 105 GLU A CA 1
ATOM 834 C C . GLU A 1 105 ? -6.694 -6.614 10.805 1.00 81.94 105 GLU A C 1
ATOM 836 O O . GLU A 1 105 ? -7.913 -6.757 10.637 1.00 81.94 105 GLU A O 1
ATOM 841 N N . GLY A 1 106 ? -5.829 -7.606 10.569 1.00 83.75 106 GLY A N 1
ATOM 842 C CA . GLY A 1 106 ? -6.242 -8.953 10.174 1.00 83.75 106 GLY A CA 1
ATOM 843 C C . GLY A 1 106 ? -6.939 -9.021 8.813 1.00 83.75 106 GLY A C 1
ATOM 844 O O . GLY A 1 106 ? -7.809 -9.868 8.632 1.00 83.75 106 GLY A O 1
ATOM 845 N N . VAL A 1 107 ? -6.640 -8.090 7.905 1.00 87.81 107 VAL A N 1
ATOM 846 C CA . VAL A 1 107 ? -6.982 -8.185 6.478 1.00 87.81 107 VAL A CA 1
ATOM 847 C C . VAL A 1 107 ? -5.823 -8.861 5.757 1.00 87.81 107 VAL A C 1
ATOM 849 O O . VAL A 1 107 ? -4.670 -8.454 5.931 1.00 87.81 107 VAL A O 1
ATOM 852 N N . ASN A 1 108 ? -6.133 -9.843 4.917 1.00 89.56 108 ASN A N 1
ATOM 853 C CA . ASN A 1 108 ? -5.174 -10.393 3.968 1.00 89.56 108 ASN A CA 1
ATOM 854 C C . ASN A 1 108 ? -5.350 -9.687 2.623 1.00 89.56 108 ASN A C 1
ATOM 856 O O . ASN A 1 108 ? -6.442 -9.688 2.057 1.00 89.56 108 ASN A O 1
ATOM 860 N N . LEU A 1 109 ? -4.275 -9.068 2.132 1.00 91.38 109 LEU A N 1
ATOM 861 C CA . LEU A 1 109 ? -4.248 -8.370 0.849 1.00 91.38 109 LEU A CA 1
ATOM 862 C C . LEU A 1 109 ? -3.192 -9.004 -0.055 1.00 91.38 109 LEU A C 1
ATOM 864 O O . LEU A 1 109 ? -2.026 -9.122 0.322 1.00 91.38 109 LEU A O 1
ATOM 868 N N . GLU A 1 110 ? -3.575 -9.346 -1.278 1.00 92.38 110 GLU A N 1
ATOM 869 C CA . GLU A 1 110 ? -2.653 -9.809 -2.314 1.00 92.38 110 GLU A CA 1
ATOM 870 C C . GLU A 1 110 ? -2.660 -8.857 -3.506 1.00 92.38 110 GLU A C 1
ATOM 872 O O . G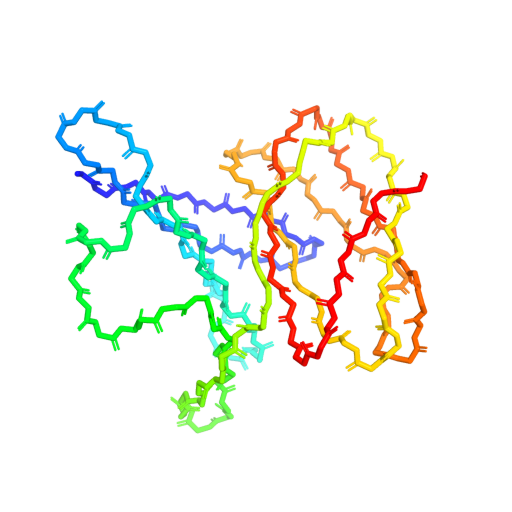LU A 1 110 ? -3.707 -8.358 -3.913 1.00 92.38 110 GLU A O 1
ATOM 877 N N . VAL A 1 111 ? -1.476 -8.608 -4.066 1.00 90.50 111 VAL A N 1
ATOM 878 C CA . VAL A 1 111 ? -1.294 -7.797 -5.273 1.00 90.50 111 VAL A CA 1
ATOM 879 C C . VAL A 1 111 ? -0.768 -8.702 -6.375 1.00 90.50 111 VAL A C 1
ATOM 881 O O . VAL A 1 111 ? 0.369 -9.171 -6.305 1.00 90.50 111 VAL A O 1
ATOM 884 N N . ASN A 1 112 ? -1.585 -8.922 -7.400 1.00 92.25 112 ASN A N 1
ATOM 885 C CA . ASN A 1 112 ? -1.301 -9.843 -8.494 1.00 92.25 112 ASN A CA 1
ATOM 886 C C . ASN A 1 112 ? -1.116 -9.084 -9.814 1.00 92.25 112 ASN A C 1
ATOM 888 O O . ASN A 1 112 ? -1.734 -8.049 -10.061 1.00 92.25 112 ASN A O 1
ATOM 892 N N . GLY A 1 113 ? -0.210 -9.568 -10.668 1.00 89.31 113 GLY A N 1
ATOM 893 C CA . GLY A 1 113 ? 0.020 -8.993 -12.000 1.00 89.31 113 GLY A CA 1
ATOM 894 C C . GLY A 1 113 ? 0.659 -7.595 -12.031 1.00 89.31 113 GLY A C 1
ATOM 895 O O . GLY A 1 113 ? 0.790 -7.013 -13.108 1.00 89.31 113 GLY A O 1
ATOM 896 N N . TYR A 1 114 ? 1.090 -7.041 -10.891 1.00 90.88 114 TYR A N 1
ATOM 897 C CA . TYR A 1 114 ? 1.720 -5.722 -10.853 1.00 90.88 114 TYR A CA 1
ATOM 898 C C . TYR A 1 114 ? 3.085 -5.711 -11.550 1.00 90.88 114 TYR A C 1
ATOM 900 O O . TYR A 1 114 ? 4.015 -6.426 -11.176 1.00 90.88 114 TYR A O 1
ATOM 908 N N . THR A 1 115 ? 3.227 -4.818 -12.529 1.00 89.94 115 THR A N 1
ATOM 909 C CA . THR A 1 115 ? 4.505 -4.493 -13.167 1.00 89.94 115 THR A CA 1
ATOM 910 C C . THR A 1 115 ? 4.617 -2.987 -13.385 1.00 89.94 115 THR A C 1
ATOM 912 O O . THR A 1 115 ? 3.616 -2.281 -13.534 1.00 89.94 115 THR A O 1
ATOM 915 N N . LEU A 1 116 ? 5.847 -2.464 -13.437 1.00 87.69 116 LEU A N 1
ATOM 916 C CA . LEU A 1 116 ? 6.064 -1.032 -13.664 1.00 87.69 116 LEU A CA 1
ATOM 917 C C . LEU A 1 116 ? 5.545 -0.592 -15.045 1.00 87.69 116 LEU A C 1
ATOM 919 O O . LEU A 1 116 ? 4.930 0.468 -15.163 1.00 87.69 116 LEU A O 1
ATOM 923 N N . SER A 1 117 ? 5.748 -1.429 -16.065 1.00 90.56 117 SER A N 1
ATOM 924 C CA . SER A 1 117 ? 5.319 -1.205 -17.450 1.00 90.56 117 SER A CA 1
ATOM 925 C C . SER A 1 117 ? 3.840 -1.502 -17.714 1.00 90.56 117 SER A C 1
ATOM 927 O O . SER A 1 117 ? 3.331 -1.083 -18.746 1.00 90.56 117 SER A O 1
ATOM 929 N N . GLY A 1 118 ? 3.161 -2.228 -16.823 1.00 91.31 118 GLY A N 1
ATOM 930 C CA . GLY A 1 118 ? 1.736 -2.527 -16.949 1.00 91.31 118 GLY A CA 1
ATOM 931 C C . GLY A 1 118 ? 0.855 -1.317 -16.641 1.00 91.31 118 GLY A C 1
ATOM 932 O O . GLY A 1 118 ? 1.234 -0.432 -15.871 1.00 91.31 118 GLY A O 1
ATOM 933 N N . ASP A 1 119 ? -0.335 -1.294 -17.228 1.00 93.62 119 ASP A N 1
ATOM 934 C CA . ASP A 1 119 ? -1.386 -0.296 -17.001 1.00 93.62 119 ASP A CA 1
ATOM 935 C C . ASP A 1 119 ? -2.452 -0.768 -16.001 1.00 93.62 119 ASP A C 1
ATOM 937 O O . ASP A 1 119 ? -3.329 0.000 -15.616 1.00 93.62 119 ASP A O 1
ATOM 941 N N . ARG A 1 120 ? -2.367 -2.020 -15.544 1.00 94.75 120 ARG A N 1
ATOM 942 C CA . ARG A 1 120 ? -3.295 -2.607 -14.579 1.00 94.75 120 ARG A CA 1
ATOM 943 C C . ARG A 1 120 ? -2.645 -3.654 -13.690 1.00 94.75 120 ARG A C 1
ATOM 945 O O . ARG A 1 120 ? -1.586 -4.187 -14.019 1.00 94.75 120 ARG A O 1
ATOM 952 N N . PHE A 1 121 ? -3.299 -3.930 -12.572 1.00 94.56 121 PHE A N 1
ATOM 953 C CA . PHE A 1 121 ? -2.988 -5.023 -11.657 1.00 94.56 121 PHE A CA 1
ATOM 954 C C . PHE A 1 121 ? -4.245 -5.414 -10.870 1.00 94.56 121 PHE A C 1
ATOM 956 O O . PHE A 1 121 ? -5.248 -4.703 -10.899 1.00 94.56 121 PHE A O 1
ATOM 963 N N . GLU A 1 122 ? -4.190 -6.540 -10.174 1.00 95.81 122 GLU A N 1
ATOM 964 C CA . GLU A 1 122 ? -5.290 -7.065 -9.368 1.00 95.81 122 GLU A CA 1
ATOM 965 C C . GLU A 1 122 ? -4.972 -6.914 -7.881 1.00 95.81 122 GLU A C 1
ATOM 967 O O . GLU A 1 122 ? -3.838 -7.144 -7.451 1.00 95.81 122 GLU A O 1
ATOM 972 N N . ILE A 1 123 ? -5.982 -6.537 -7.100 1.00 95.06 123 ILE A N 1
ATOM 973 C CA . ILE A 1 123 ? -5.961 -6.600 -5.641 1.00 95.06 123 ILE A CA 1
ATOM 974 C C . ILE A 1 123 ? -6.985 -7.640 -5.208 1.00 95.06 123 ILE A C 1
ATOM 976 O O . ILE A 1 123 ? -8.160 -7.515 -5.550 1.00 95.06 123 ILE A O 1
ATOM 980 N N . THR A 1 124 ? -6.554 -8.620 -4.422 1.00 95.69 124 THR A N 1
ATOM 981 C CA . THR A 1 124 ? -7.450 -9.574 -3.764 1.00 95.69 124 THR A CA 1
ATOM 982 C C . THR A 1 124 ? -7.496 -9.272 -2.273 1.00 95.69 124 THR A C 1
ATOM 984 O O . THR A 1 124 ? -6.442 -9.172 -1.643 1.00 95.69 124 THR A O 1
ATOM 987 N N . VAL A 1 125 ? -8.695 -9.137 -1.705 1.00 94.75 125 VAL A N 1
ATOM 988 C CA . VAL A 1 125 ? -8.902 -8.995 -0.254 1.00 94.75 125 VAL A CA 1
ATOM 989 C C . VAL A 1 125 ? -9.875 -10.050 0.264 1.00 94.75 125 VAL A C 1
ATOM 991 O O . VAL A 1 125 ? -10.824 -10.435 -0.419 1.00 94.75 125 VAL A O 1
ATOM 994 N N . ASP A 1 126 ? -9.637 -10.537 1.479 1.00 94.31 126 ASP A N 1
ATOM 995 C CA . ASP A 1 126 ? -10.411 -11.622 2.095 1.00 94.31 126 ASP A CA 1
ATOM 996 C C . ASP A 1 126 ? -11.735 -11.174 2.737 1.00 94.31 126 ASP A C 1
ATOM 998 O O . ASP A 1 126 ? -12.621 -11.996 2.978 1.00 94.31 126 ASP A O 1
ATOM 1002 N N . LYS A 1 127 ? -11.894 -9.873 2.993 1.00 93.94 127 LYS A N 1
ATOM 1003 C CA . LYS A 1 127 ? -13.105 -9.251 3.547 1.00 93.94 127 LYS A CA 1
ATOM 1004 C C . LYS A 1 127 ? -13.246 -7.803 3.054 1.00 93.94 127 LYS A C 1
ATOM 1006 O O . LYS A 1 127 ? -12.234 -7.216 2.663 1.00 93.94 127 LYS A O 1
ATOM 1011 N N . PRO A 1 128 ? -14.453 -7.205 3.093 1.00 93.69 128 PRO A N 1
ATOM 1012 C CA . PRO A 1 128 ? -14.620 -5.792 2.770 1.00 93.69 128 PRO A CA 1
ATOM 1013 C C . PRO A 1 128 ? -13.753 -4.926 3.689 1.00 93.69 128 PRO A C 1
ATOM 1015 O O . PRO A 1 128 ? -13.722 -5.151 4.900 1.00 93.69 128 PRO A O 1
ATOM 1018 N N . THR A 1 129 ? -13.019 -3.975 3.118 1.00 90.50 129 THR A N 1
ATOM 1019 C CA . THR A 1 129 ? -12.001 -3.202 3.844 1.00 90.50 129 THR A CA 1
ATOM 1020 C C . THR A 1 129 ? -11.684 -1.897 3.129 1.00 90.50 129 THR A C 1
ATOM 1022 O O . THR A 1 129 ? -11.856 -1.761 1.917 1.00 90.50 129 THR A O 1
ATOM 1025 N N . TRP A 1 130 ? -11.103 -0.948 3.856 1.00 87.44 130 TRP A N 1
ATOM 1026 C CA . TRP A 1 130 ? -10.371 0.147 3.224 1.00 87.44 130 TRP A CA 1
ATOM 1027 C C . TRP A 1 130 ? -8.927 -0.243 2.907 1.00 87.44 130 TRP A C 1
ATOM 1029 O O . TRP A 1 130 ? -8.197 -0.750 3.764 1.00 87.44 130 TRP A O 1
ATOM 1039 N N . VAL A 1 131 ? -8.497 0.062 1.683 1.00 85.38 131 VAL A N 1
ATOM 1040 C CA . VAL A 1 131 ? -7.110 -0.085 1.233 1.00 85.38 131 VAL A CA 1
ATOM 1041 C C . VAL A 1 131 ? -6.490 1.293 1.063 1.00 85.38 131 VAL A C 1
ATOM 1043 O O . VAL A 1 131 ? -7.039 2.173 0.402 1.00 85.38 131 VAL A O 1
ATOM 1046 N N . GLY A 1 132 ? -5.334 1.489 1.683 1.00 83.00 132 GLY A N 1
ATOM 1047 C CA . GLY A 1 132 ? -4.508 2.672 1.520 1.00 83.00 132 GLY A CA 1
ATOM 1048 C C . GLY A 1 132 ? -3.576 2.534 0.327 1.00 83.00 132 GLY A C 1
ATOM 1049 O O . GLY A 1 132 ? -3.112 1.432 0.044 1.00 83.00 132 GLY A O 1
ATOM 1050 N N . TYR A 1 133 ? -3.256 3.640 -0.345 1.00 82.75 133 TYR A N 1
ATOM 1051 C CA . TYR A 1 133 ? -2.330 3.632 -1.475 1.00 82.75 133 TYR A CA 1
ATOM 1052 C C . TYR A 1 133 ? -1.413 4.859 -1.531 1.00 82.75 133 TYR A C 1
ATOM 1054 O O . TYR A 1 133 ? -1.757 5.941 -1.054 1.00 82.75 133 TYR A O 1
ATOM 1062 N N . ALA A 1 134 ? -0.254 4.694 -2.176 1.00 80.38 134 ALA A N 1
ATOM 1063 C CA . ALA A 1 134 ? 0.590 5.787 -2.664 1.00 80.38 134 ALA A CA 1
ATOM 1064 C C . ALA A 1 134 ? 1.114 5.500 -4.070 1.00 80.38 134 ALA A C 1
ATOM 1066 O O . ALA A 1 134 ? 1.384 4.352 -4.425 1.00 80.38 134 ALA A O 1
ATOM 1067 N N . VAL A 1 135 ? 1.294 6.566 -4.853 1.00 82.31 135 VAL A N 1
ATOM 1068 C CA . VAL A 1 135 ? 1.735 6.505 -6.249 1.00 82.31 135 VAL A CA 1
ATOM 1069 C C . VAL A 1 135 ? 2.932 7.426 -6.482 1.00 82.31 135 VAL A C 1
ATOM 1071 O O . VAL A 1 135 ? 2.934 8.588 -6.068 1.00 82.31 135 VAL A O 1
ATOM 1074 N N . SER A 1 136 ? 3.966 6.925 -7.158 1.00 80.00 136 SER A N 1
ATOM 1075 C CA . SER A 1 136 ? 5.132 7.712 -7.578 1.00 80.00 136 SER A CA 1
ATOM 1076 C C . SER A 1 136 ? 4.932 8.317 -8.975 1.00 80.00 136 SER A C 1
ATOM 1078 O O . SER A 1 136 ? 4.351 7.661 -9.844 1.00 80.00 136 SER A O 1
ATOM 1080 N N . GLY A 1 137 ? 5.519 9.487 -9.255 1.00 70.75 137 GLY A N 1
ATOM 1081 C CA . GLY A 1 137 ? 5.422 10.136 -10.581 1.00 70.75 137 GLY A CA 1
ATOM 1082 C C . GLY A 1 137 ? 4.014 10.683 -10.854 1.00 70.75 137 GLY A C 1
ATOM 1083 O O . GLY A 1 137 ? 3.213 10.712 -9.942 1.00 70.75 137 GLY A O 1
ATOM 1084 N N . SER A 1 138 ? 3.643 11.118 -12.055 1.00 67.69 138 SER A N 1
ATOM 1085 C CA . SER A 1 138 ? 2.314 11.722 -12.332 1.00 67.69 138 SER A CA 1
ATOM 1086 C C . SER A 1 138 ? 1.125 10.733 -12.335 1.00 67.69 138 SER A C 1
ATOM 1088 O O . SER A 1 138 ? 0.131 10.952 -13.024 1.00 67.69 138 SER A O 1
ATOM 1090 N N . GLY A 1 139 ? 1.230 9.621 -11.603 1.00 65.75 139 GLY A N 1
ATOM 1091 C CA . GLY A 1 139 ? 0.274 8.521 -11.630 1.00 65.75 139 GLY A CA 1
ATOM 1092 C C . GLY A 1 139 ? -0.966 8.716 -10.763 1.00 65.75 139 GLY A C 1
ATOM 1093 O O . GLY A 1 139 ? -0.950 9.401 -9.737 1.00 65.75 139 GLY A O 1
ATOM 1094 N N . SER A 1 140 ? -2.025 8.017 -11.160 1.00 75.44 140 SER A N 1
ATOM 1095 C CA . SER A 1 140 ? -3.251 7.811 -10.390 1.00 75.44 140 SER A CA 1
ATOM 1096 C C . SER A 1 140 ? -3.606 6.324 -10.390 1.00 75.44 140 SER A C 1
ATOM 1098 O O . SER A 1 140 ? -3.021 5.559 -11.164 1.00 75.44 140 SER A O 1
ATOM 1100 N N . ILE A 1 141 ? -4.538 5.927 -9.524 1.00 79.75 141 ILE A N 1
ATOM 1101 C CA . ILE A 1 141 ? -5.155 4.603 -9.577 1.00 79.75 141 ILE A CA 1
ATOM 1102 C C . ILE A 1 141 ? -6.673 4.729 -9.597 1.00 79.75 141 ILE A C 1
ATOM 1104 O O . ILE A 1 141 ? -7.206 5.634 -8.959 1.00 79.75 141 ILE A O 1
ATOM 1108 N N . ASN A 1 142 ? -7.350 3.826 -10.307 1.00 84.75 142 ASN A N 1
ATOM 1109 C CA . ASN A 1 142 ? -8.812 3.765 -10.357 1.00 84.75 142 ASN A CA 1
ATOM 1110 C C . ASN A 1 142 ? -9.278 2.298 -10.387 1.00 84.75 142 ASN A C 1
ATOM 1112 O O . ASN A 1 142 ? -8.773 1.547 -11.230 1.00 84.75 142 ASN A O 1
ATOM 1116 N N . PRO A 1 143 ? -10.212 1.882 -9.510 1.00 82.56 143 PRO A N 1
ATOM 1117 C CA . PRO A 1 143 ? -10.928 0.616 -9.664 1.00 82.56 143 PRO A CA 1
ATOM 1118 C C . PRO A 1 143 ? -11.694 0.572 -10.991 1.00 82.56 143 PRO A C 1
ATOM 1120 O O . PRO A 1 143 ? -12.224 1.602 -11.418 1.00 82.56 143 PRO A O 1
ATOM 1123 N N . ILE A 1 144 ? -11.725 -0.598 -11.633 1.00 83.88 144 ILE A N 1
ATOM 1124 C CA . ILE A 1 144 ? -12.440 -0.865 -12.895 1.00 83.88 144 ILE A CA 1
ATOM 1125 C C . ILE A 1 144 ? -13.567 -1.860 -12.647 1.00 83.88 144 ILE A C 1
ATOM 1127 O O . ILE A 1 144 ? -13.286 -2.886 -11.987 1.00 83.88 144 ILE A O 1
#

Sequ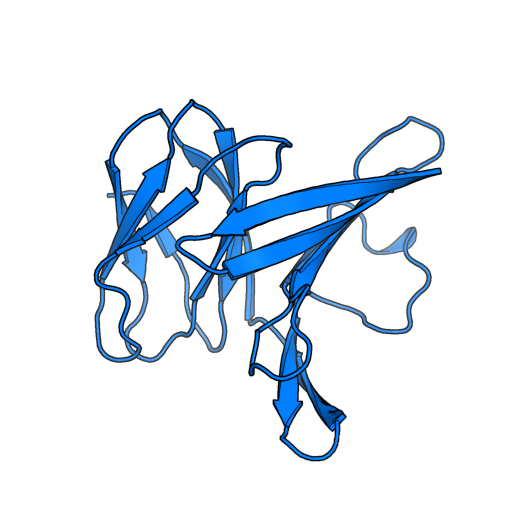ence (144 aa):
MKKKWHSVINTEKIEVVECLDSGSQRVWIKFEPVDKSKVMEVCNILDQPNKVCWKYKNSHFETINRQGKSNYYKASSAGSLPLEAGVTIISKNIGSKVIVFPLEEGVNLEVNGYTLSGDRFEITVDKPTWVGYAVSGSGSINPI

pLDDT: mean 76.99, std 13.89, range [39.69, 97.19]

Radius of gyration: 14.69 Å; chains: 1; bounding box: 40×33×39 Å